Protein AF-A0A0H3CP61-F1 (afdb_monomer_lite)

pLDDT: mean 88.5, std 5.47, range [62.62, 92.81]

Sequence (76 aa):
MLIQPGREVTLMTAGDFWARTATAATRGQKIFAVLADGTIKTGAAGATISGAVETPFYAGSACDAGELVKISTWSK

Structure (mmCIF, N/CA/C/O backbone):
data_AF-A0A0H3CP61-F1
#
_entry.id   AF-A0A0H3CP61-F1
#
loop_
_atom_site.group_PDB
_atom_site.id
_atom_site.type_symbol
_atom_site.label_atom_id
_atom_site.label_alt_id
_atom_site.label_comp_id
_atom_site.label_asym_id
_atom_site.label_entity_id
_atom_site.label_seq_id
_atom_site.pdbx_PDB_ins_code
_atom_site.Cartn_x
_atom_site.Cartn_y
_atom_site.Cartn_z
_atom_site.occupancy
_atom_site.B_iso_or_equiv
_atom_site.auth_seq_id
_atom_site.auth_comp_id
_atom_site.auth_asym_id
_atom_site.auth_atom_id
_atom_site.pdbx_PDB_model_num
ATOM 1 N N . MET A 1 1 ? 1.784 -15.929 5.175 1.00 62.62 1 MET A N 1
ATOM 2 C CA . MET A 1 1 ? 1.615 -16.242 6.611 1.00 62.62 1 MET A CA 1
ATOM 3 C C . MET A 1 1 ? 0.124 -16.364 6.868 1.00 62.62 1 MET A C 1
ATOM 5 O O . MET A 1 1 ? -0.596 -15.473 6.446 1.00 62.62 1 MET A O 1
ATOM 9 N N . LEU A 1 2 ? -0.331 -17.451 7.492 1.00 79.75 2 LEU A N 1
ATOM 10 C CA . LEU A 1 2 ? -1.737 -17.648 7.856 1.00 79.75 2 LEU A CA 1
ATOM 11 C C . LEU A 1 2 ? -1.901 -17.366 9.353 1.00 79.75 2 LEU A C 1
ATOM 13 O O . LEU A 1 2 ? -1.241 -18.012 10.169 1.00 79.75 2 LEU A O 1
ATOM 17 N N . ILE A 1 3 ? -2.758 -16.408 9.712 1.00 81.88 3 ILE A N 1
ATOM 18 C CA . ILE A 1 3 ? -3.172 -16.203 11.105 1.00 81.88 3 ILE A CA 1
ATOM 19 C C . ILE A 1 3 ? -4.063 -17.386 11.489 1.00 81.88 3 ILE A C 1
ATOM 21 O O . ILE A 1 3 ? -5.035 -17.682 10.797 1.00 81.88 3 ILE A O 1
ATOM 25 N N . GLN A 1 4 ? -3.707 -18.093 12.561 1.00 88.50 4 GLN A N 1
ATOM 26 C CA . GLN A 1 4 ? -4.473 -19.255 13.008 1.00 88.50 4 GLN A CA 1
ATOM 27 C C . GLN A 1 4 ? -5.862 -18.824 13.506 1.00 88.50 4 GLN A C 1
ATOM 29 O O . GLN A 1 4 ? -5.956 -17.825 14.227 1.00 88.50 4 GLN A O 1
ATOM 34 N N . PRO A 1 5 ? -6.928 -19.571 13.171 1.00 89.12 5 PRO A N 1
ATOM 35 C CA . PRO A 1 5 ? -8.275 -19.245 13.621 1.00 89.12 5 PRO A CA 1
ATOM 36 C C . PRO A 1 5 ? -8.376 -19.303 15.153 1.00 89.12 5 PRO A C 1
ATOM 38 O O . PRO A 1 5 ? -7.703 -20.104 15.802 1.00 89.12 5 PRO A O 1
ATOM 41 N N . GLY A 1 6 ? -9.222 -18.446 15.730 1.00 92.81 6 GLY A N 1
ATOM 42 C CA . GLY A 1 6 ? -9.480 -18.410 17.176 1.00 92.81 6 GLY A CA 1
ATOM 43 C C . GLY A 1 6 ? -8.372 -17.781 18.026 1.00 92.81 6 GLY A C 1
ATOM 44 O O . GLY A 1 6 ? -8.415 -17.900 19.247 1.00 92.81 6 GLY A O 1
ATOM 45 N N . ARG A 1 7 ? -7.379 -17.123 17.413 1.00 89.50 7 ARG A N 1
ATOM 46 C CA . ARG A 1 7 ? -6.350 -16.364 18.135 1.00 89.50 7 ARG A CA 1
ATOM 47 C C . ARG A 1 7 ? -6.613 -14.870 18.062 1.00 89.50 7 ARG A C 1
ATOM 49 O O . ARG A 1 7 ? -6.951 -14.342 17.006 1.00 89.50 7 ARG A O 1
ATOM 56 N N . GLU A 1 8 ? -6.400 -14.202 19.186 1.00 90.06 8 GLU A N 1
ATOM 57 C CA . GLU A 1 8 ? -6.417 -12.747 19.270 1.00 90.06 8 GLU A CA 1
ATOM 58 C C . GLU A 1 8 ? -5.218 -12.161 18.517 1.00 90.06 8 GLU A C 1
ATOM 60 O O . GLU A 1 8 ? -4.112 -12.708 18.550 1.00 90.06 8 GLU A O 1
ATOM 65 N N . VAL A 1 9 ? -5.442 -11.044 17.826 1.00 87.69 9 VAL A N 1
ATOM 66 C CA . VAL A 1 9 ? -4.402 -10.314 17.099 1.00 87.69 9 VAL A CA 1
ATOM 67 C C . VAL A 1 9 ? -4.595 -8.825 17.334 1.00 87.69 9 VAL A C 1
ATOM 69 O O . VAL A 1 9 ? -5.692 -8.296 17.167 1.00 87.69 9 VAL A O 1
ATOM 72 N N . THR A 1 10 ? -3.512 -8.141 17.689 1.00 90.69 10 THR A N 1
ATOM 73 C CA . THR A 1 10 ? -3.501 -6.682 17.791 1.00 90.69 10 THR A CA 1
ATOM 74 C C . THR A 1 10 ? -3.484 -6.066 16.400 1.00 90.69 10 THR A C 1
ATOM 76 O O . THR A 1 10 ? -2.597 -6.349 15.594 1.00 90.69 10 THR A O 1
ATOM 79 N N . LEU A 1 11 ? -4.449 -5.191 16.126 1.00 87.88 11 LEU A N 1
ATOM 80 C CA . LEU A 1 11 ? -4.506 -4.431 14.883 1.00 87.88 11 LEU A CA 1
ATOM 81 C C . LEU A 1 11 ? -3.712 -3.131 15.021 1.00 87.88 11 LEU A C 1
ATOM 83 O O . LEU A 1 11 ? -3.895 -2.382 15.979 1.00 87.88 11 LEU A O 1
ATOM 87 N N . MET A 1 12 ? -2.859 -2.855 14.037 1.00 88.44 12 MET A N 1
ATOM 88 C CA . MET A 1 12 ? -2.085 -1.617 13.959 1.00 88.44 12 MET A CA 1
ATOM 89 C C . MET A 1 12 ? -2.750 -0.665 12.962 1.00 88.44 12 MET A C 1
ATOM 91 O O . MET A 1 12 ? -2.924 -1.012 11.796 1.00 88.44 12 MET A O 1
ATOM 95 N N . THR A 1 13 ? -3.122 0.534 13.409 1.00 87.12 13 THR A N 1
ATOM 96 C CA . THR A 1 13 ? -3.818 1.538 12.580 1.00 87.12 13 THR A CA 1
ATOM 97 C C . THR A 1 13 ? -2.890 2.612 12.010 1.00 87.12 13 THR A C 1
ATOM 99 O O . THR A 1 13 ? -3.260 3.285 11.049 1.00 87.12 13 THR A O 1
ATOM 102 N N . ALA A 1 14 ? -1.687 2.767 12.572 1.00 89.81 14 ALA A N 1
ATOM 103 C CA . ALA A 1 14 ? -0.676 3.735 12.152 1.00 89.81 14 ALA A CA 1
ATOM 104 C C . ALA A 1 14 ? 0.742 3.218 12.440 1.00 89.81 14 ALA A C 1
ATOM 106 O O . ALA A 1 14 ? 0.925 2.349 13.293 1.00 89.81 14 ALA A O 1
ATOM 107 N N . GLY A 1 15 ? 1.742 3.756 11.737 1.00 90.81 15 GLY A N 1
ATOM 108 C CA . GLY A 1 15 ? 3.148 3.375 11.890 1.00 90.81 15 GLY A CA 1
ATOM 109 C C . GLY A 1 15 ? 3.891 3.216 10.565 1.00 90.81 15 GLY A C 1
ATOM 110 O O . GLY A 1 15 ? 3.361 3.538 9.498 1.00 90.81 15 GLY A O 1
ATOM 111 N N . ASP A 1 16 ? 5.116 2.701 10.667 1.00 92.06 16 ASP A N 1
ATOM 112 C CA . ASP A 1 16 ? 5.974 2.341 9.540 1.00 92.06 16 ASP A CA 1
ATOM 113 C C . ASP A 1 16 ? 6.116 0.821 9.465 1.00 92.06 16 ASP A C 1
ATOM 115 O O . ASP A 1 16 ? 6.559 0.177 10.419 1.00 92.06 16 ASP A O 1
ATOM 119 N N . PHE A 1 17 ? 5.753 0.242 8.325 1.00 91.06 17 PHE A N 1
ATOM 120 C CA . PHE A 1 17 ? 5.759 -1.205 8.132 1.00 91.06 17 PHE A CA 1
ATOM 121 C C . PHE A 1 17 ? 6.348 -1.580 6.779 1.00 91.06 17 PHE A C 1
ATOM 123 O O . PHE A 1 17 ? 6.374 -0.785 5.842 1.00 91.06 17 PHE A O 1
ATOM 130 N N . TRP A 1 18 ? 6.788 -2.828 6.665 1.00 91.44 18 TRP A N 1
ATOM 131 C CA . TRP A 1 18 ? 7.075 -3.440 5.376 1.00 91.44 18 TRP A CA 1
ATOM 132 C C . TRP A 1 18 ? 5.868 -4.253 4.930 1.00 91.44 18 TRP A C 1
ATOM 134 O O . TRP A 1 18 ? 5.374 -5.094 5.682 1.00 91.44 18 TRP A O 1
ATOM 144 N N . ALA A 1 19 ? 5.408 -4.022 3.706 1.00 90.75 19 ALA A N 1
ATOM 145 C CA . ALA A 1 19 ? 4.285 -4.738 3.122 1.00 90.75 19 ALA A CA 1
ATOM 146 C C . ALA A 1 19 ? 4.624 -5.189 1.701 1.00 90.75 19 ALA A C 1
ATOM 148 O O . ALA A 1 19 ? 5.392 -4.537 1.000 1.00 90.75 19 ALA A O 1
ATOM 149 N N . ARG A 1 20 ? 4.067 -6.324 1.274 1.00 91.19 20 ARG A N 1
ATOM 150 C CA . ARG A 1 20 ? 4.282 -6.850 -0.077 1.00 91.19 20 ARG A CA 1
ATOM 151 C C . ARG A 1 20 ? 3.212 -6.314 -1.017 1.00 91.19 20 ARG A C 1
ATOM 153 O O . ARG A 1 20 ? 2.031 -6.537 -0.754 1.00 91.19 20 ARG A O 1
ATOM 160 N N . THR A 1 21 ? 3.603 -5.650 -2.099 1.00 90.19 21 THR A N 1
ATOM 161 C CA . THR A 1 21 ? 2.651 -5.069 -3.056 1.00 90.19 21 THR A CA 1
ATOM 162 C C . THR A 1 21 ? 2.400 -5.993 -4.234 1.00 90.19 21 THR A C 1
ATOM 164 O O . THR A 1 21 ? 3.303 -6.665 -4.722 1.00 90.19 21 THR A O 1
ATOM 167 N N . ALA A 1 22 ? 1.161 -6.029 -4.722 1.00 88.81 22 ALA A N 1
ATOM 168 C CA . ALA A 1 22 ? 0.818 -6.728 -5.961 1.00 88.81 22 ALA A CA 1
ATOM 169 C C . ALA A 1 22 ? 1.150 -5.897 -7.217 1.00 88.81 22 ALA A C 1
ATOM 171 O O . ALA A 1 22 ? 1.189 -6.428 -8.322 1.00 88.81 22 ALA A O 1
ATOM 172 N N . THR A 1 23 ? 1.378 -4.593 -7.053 1.00 88.94 23 THR A N 1
ATOM 173 C CA . THR A 1 23 ? 1.688 -3.629 -8.117 1.00 88.94 23 THR A CA 1
ATOM 174 C C . THR A 1 23 ? 3.010 -2.928 -7.832 1.00 88.94 23 THR A C 1
ATOM 176 O O . THR A 1 23 ? 3.424 -2.838 -6.675 1.00 88.94 23 THR A O 1
ATOM 179 N N . ALA A 1 24 ? 3.659 -2.408 -8.876 1.00 89.44 24 ALA A N 1
ATOM 180 C CA . ALA A 1 24 ? 4.835 -1.563 -8.708 1.00 89.44 24 ALA A CA 1
ATOM 181 C C . ALA A 1 24 ? 4.464 -0.307 -7.905 1.00 89.44 24 ALA A C 1
ATOM 183 O O . ALA A 1 24 ? 3.461 0.355 -8.192 1.00 89.44 24 ALA A O 1
ATOM 184 N N . ALA A 1 25 ? 5.257 -0.001 -6.885 1.00 90.0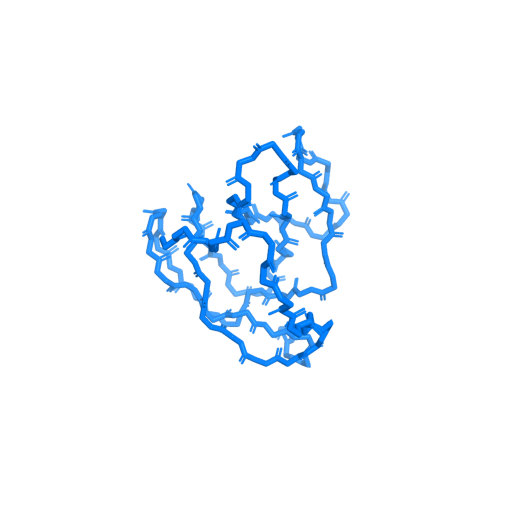6 25 ALA A N 1
ATOM 185 C CA . ALA A 1 25 ? 5.045 1.144 -6.018 1.00 90.06 25 ALA A CA 1
ATOM 186 C C . ALA A 1 25 ? 6.029 2.253 -6.373 1.00 90.06 25 ALA A C 1
ATOM 188 O O . ALA A 1 25 ? 7.230 2.017 -6.505 1.00 90.06 25 ALA A O 1
ATOM 189 N N . THR A 1 26 ? 5.534 3.483 -6.462 1.00 90.31 26 THR A N 1
ATOM 190 C CA . THR A 1 26 ? 6.373 4.681 -6.437 1.00 90.31 26 THR A CA 1
ATOM 191 C C . THR A 1 26 ? 6.150 5.436 -5.138 1.00 90.31 26 THR A C 1
ATOM 193 O O . THR A 1 26 ? 5.067 5.408 -4.547 1.00 90.31 26 THR A O 1
ATOM 196 N N . ARG A 1 27 ? 7.200 6.108 -4.661 1.00 90.12 27 ARG A N 1
ATOM 197 C CA . ARG A 1 27 ? 7.123 6.873 -3.417 1.00 90.12 27 ARG A CA 1
ATOM 198 C C . ARG A 1 27 ? 6.034 7.952 -3.519 1.00 90.12 27 ARG A C 1
ATOM 200 O O . ARG A 1 27 ? 5.952 8.649 -4.527 1.00 90.12 27 ARG A O 1
ATOM 207 N N . GLY A 1 28 ? 5.218 8.077 -2.474 1.00 87.19 28 GLY A N 1
ATOM 208 C CA . GLY A 1 28 ? 4.111 9.033 -2.380 1.00 87.19 28 GLY A CA 1
ATOM 209 C C . GLY A 1 28 ? 2.771 8.531 -2.921 1.00 87.19 28 GLY A C 1
ATOM 210 O O . GLY A 1 28 ? 1.755 9.209 -2.762 1.00 87.19 28 GLY A O 1
ATOM 211 N N . GLN A 1 29 ? 2.724 7.333 -3.511 1.00 90.75 29 GLN A N 1
ATOM 212 C CA . GLN A 1 29 ? 1.458 6.688 -3.862 1.00 90.75 29 GLN A CA 1
ATOM 213 C C . GLN A 1 29 ? 0.667 6.267 -2.624 1.00 90.75 29 GLN A C 1
ATOM 215 O O . GLN A 1 29 ? 1.226 5.959 -1.569 1.00 90.75 29 GLN A O 1
ATOM 220 N N . LYS A 1 30 ? -0.656 6.208 -2.779 1.00 92.50 30 LYS A N 1
ATOM 221 C CA . LYS A 1 30 ? -1.555 5.651 -1.774 1.00 92.50 30 LYS A CA 1
ATOM 222 C C . LYS A 1 30 ? -1.521 4.134 -1.795 1.00 92.50 30 LYS A C 1
ATOM 224 O O . LYS A 1 30 ? -1.423 3.516 -2.857 1.00 92.50 30 LYS A O 1
ATOM 229 N N . ILE A 1 31 ? -1.649 3.554 -0.606 1.00 91.81 31 ILE A N 1
ATOM 230 C CA . ILE A 1 31 ? -1.811 2.116 -0.425 1.00 91.81 31 ILE A CA 1
ATOM 231 C C . ILE A 1 31 ? -3.300 1.784 -0.367 1.00 91.81 31 ILE A C 1
ATOM 233 O O . ILE A 1 31 ? -4.056 2.361 0.419 1.00 91.81 31 ILE A O 1
ATOM 237 N N . PHE A 1 32 ? -3.701 0.816 -1.178 1.00 92.81 32 PHE A N 1
ATOM 238 C CA . PHE A 1 32 ? -5.048 0.280 -1.252 1.00 92.81 32 PHE A CA 1
ATOM 239 C C . PHE A 1 32 ? -5.046 -1.164 -0.760 1.00 92.81 32 PHE A C 1
ATOM 241 O O . PHE A 1 32 ? -4.254 -1.973 -1.238 1.00 92.81 32 PHE A O 1
ATOM 248 N N . ALA A 1 33 ? -5.932 -1.498 0.174 1.00 91.75 33 ALA A N 1
ATOM 249 C CA . ALA A 1 33 ? -6.075 -2.856 0.692 1.00 91.75 33 ALA A CA 1
ATOM 250 C C . ALA A 1 33 ? -7.185 -3.598 -0.058 1.00 91.75 33 ALA A C 1
ATOM 252 O O . ALA A 1 33 ? -8.304 -3.095 -0.170 1.00 91.75 33 ALA A O 1
ATOM 253 N N . VAL A 1 34 ? -6.887 -4.795 -0.561 1.00 92.75 34 VAL A N 1
ATOM 254 C CA . VAL A 1 34 ? -7.861 -5.675 -1.212 1.00 92.75 34 VAL A CA 1
ATOM 255 C C . VAL A 1 34 ? -8.557 -6.516 -0.144 1.00 92.75 34 VAL A C 1
ATOM 257 O O . VAL A 1 34 ? -7.925 -7.317 0.542 1.00 92.75 34 VAL A O 1
ATOM 260 N N . LEU A 1 35 ? -9.874 -6.352 0.003 1.00 87.94 35 LEU A N 1
ATOM 261 C CA . LEU A 1 35 ? -10.642 -7.017 1.069 1.00 87.94 35 LEU A CA 1
ATOM 262 C C . LEU A 1 35 ? -10.829 -8.525 0.841 1.00 87.94 35 LEU A C 1
ATOM 264 O O . LEU A 1 35 ? -11.100 -9.256 1.788 1.00 87.94 35 LEU A O 1
ATOM 268 N N . ALA A 1 36 ? -10.702 -8.986 -0.406 1.00 89.12 36 ALA A N 1
ATOM 269 C CA . ALA A 1 36 ? -10.935 -10.380 -0.772 1.00 89.12 36 ALA A CA 1
ATOM 270 C C . ALA A 1 36 ? -9.753 -11.306 -0.438 1.00 89.12 36 ALA A C 1
ATOM 272 O O . ALA A 1 36 ? -9.970 -12.453 -0.061 1.00 89.12 36 ALA A O 1
ATOM 273 N N . ASP A 1 37 ? -8.515 -10.823 -0.586 1.00 86.50 37 ASP A N 1
ATOM 274 C CA . ASP A 1 37 ? -7.301 -11.644 -0.473 1.00 86.50 37 ASP A CA 1
ATOM 275 C C . ASP A 1 37 ? -6.241 -11.072 0.488 1.00 86.50 37 ASP A C 1
ATOM 277 O O . ASP A 1 37 ? -5.239 -11.731 0.766 1.00 86.50 37 ASP A O 1
ATOM 281 N N . GLY A 1 38 ? -6.456 -9.865 1.025 1.00 85.25 38 GLY A N 1
ATOM 282 C CA . GLY A 1 38 ? -5.527 -9.202 1.940 1.00 85.25 38 GLY A CA 1
ATOM 283 C C . GLY A 1 38 ? -4.252 -8.675 1.276 1.00 85.25 38 GLY A C 1
ATOM 284 O O . GLY A 1 38 ? -3.333 -8.254 1.981 1.00 85.25 38 GLY A O 1
ATOM 285 N N . THR A 1 39 ? -4.164 -8.687 -0.057 1.00 89.81 39 THR A N 1
ATOM 286 C CA . THR A 1 39 ? -3.058 -8.053 -0.782 1.00 89.81 39 THR A CA 1
ATOM 287 C C . THR A 1 39 ? -3.191 -6.535 -0.756 1.00 89.81 39 THR A C 1
ATOM 289 O O . THR A 1 39 ? -4.273 -5.979 -0.545 1.00 89.81 39 THR A O 1
ATOM 292 N N . ILE A 1 40 ? -2.076 -5.841 -0.986 1.00 91.50 40 ILE A N 1
ATOM 293 C CA . ILE A 1 40 ? -2.091 -4.392 -1.167 1.00 91.50 40 ILE A CA 1
ATOM 294 C C . ILE A 1 40 ? -1.723 -4.016 -2.600 1.00 91.50 40 ILE A C 1
ATOM 296 O O . ILE A 1 40 ? -0.853 -4.621 -3.232 1.00 91.50 40 ILE A O 1
ATOM 300 N N . LYS A 1 41 ? -2.395 -2.987 -3.102 1.00 91.44 41 LYS A N 1
ATOM 301 C CA . LYS A 1 41 ? -2.135 -2.339 -4.385 1.00 91.44 41 LYS A CA 1
ATOM 302 C C . LYS A 1 41 ? -1.739 -0.891 -4.141 1.00 91.44 41 LYS A C 1
ATOM 304 O O . LYS A 1 41 ? -2.042 -0.314 -3.100 1.00 91.44 41 LYS A O 1
ATOM 309 N N . THR A 1 42 ? -1.065 -0.304 -5.110 1.00 91.25 42 THR A N 1
ATOM 310 C CA . THR A 1 42 ? -0.622 1.087 -5.086 1.00 91.25 42 THR A CA 1
ATOM 311 C C . THR A 1 42 ? -1.330 1.878 -6.173 1.00 91.25 42 THR A C 1
ATOM 313 O O . THR A 1 42 ? -1.662 1.351 -7.235 1.00 91.25 42 THR A O 1
ATOM 316 N N . GLY A 1 43 ? -1.599 3.151 -5.899 1.00 88.81 43 GLY A N 1
ATOM 317 C CA . GLY A 1 43 ? -2.271 4.034 -6.846 1.00 88.81 43 GLY A CA 1
ATOM 318 C C . GLY A 1 43 ? -2.145 5.503 -6.470 1.00 88.81 43 GLY A C 1
ATOM 319 O O . GLY A 1 43 ? -1.569 5.8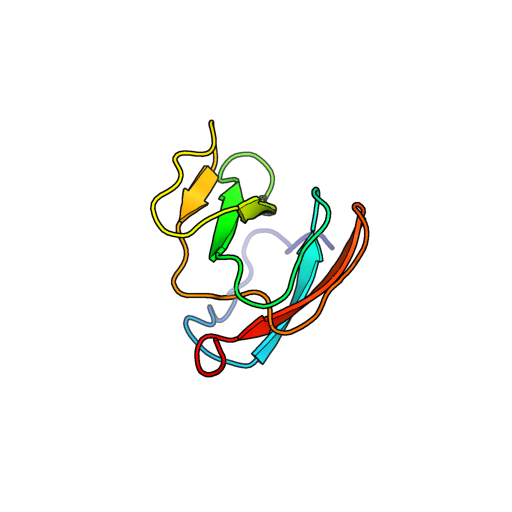55 -5.439 1.00 88.81 43 GLY A O 1
ATOM 320 N N . ALA A 1 44 ? -2.687 6.379 -7.314 1.00 88.19 44 ALA A N 1
ATOM 321 C CA . ALA A 1 44 ? -2.807 7.794 -6.979 1.00 88.19 44 ALA A CA 1
ATOM 322 C C . ALA A 1 44 ? -3.799 7.993 -5.817 1.00 88.19 44 ALA A C 1
ATOM 324 O O . ALA A 1 44 ? -4.742 7.218 -5.657 1.00 88.19 44 ALA A O 1
ATOM 325 N N . ALA A 1 45 ? -3.591 9.030 -5.005 1.00 85.50 45 ALA A N 1
ATOM 326 C CA . ALA A 1 45 ? -4.539 9.381 -3.949 1.00 85.50 45 ALA A CA 1
ATOM 327 C C . ALA A 1 45 ? -5.910 9.738 -4.546 1.00 85.50 45 ALA A C 1
ATOM 329 O O . ALA A 1 45 ? -5.972 10.464 -5.540 1.00 85.50 45 ALA A O 1
ATOM 330 N N . GLY A 1 46 ? -6.996 9.213 -3.970 1.00 84.69 46 GLY A N 1
ATOM 331 C CA . GLY A 1 46 ? -8.351 9.370 -4.504 1.00 84.69 46 GLY A CA 1
ATOM 332 C C . GLY A 1 46 ? -8.661 8.515 -5.739 1.00 84.69 46 GLY A C 1
ATOM 333 O O . GLY A 1 46 ? -9.747 8.637 -6.306 1.00 84.69 46 GLY A O 1
ATOM 334 N N . ALA A 1 47 ? -7.740 7.651 -6.183 1.00 85.88 47 ALA A N 1
ATOM 335 C CA . ALA A 1 47 ? -8.028 6.703 -7.254 1.00 85.88 47 ALA A CA 1
ATOM 336 C C . ALA A 1 47 ? -8.995 5.615 -6.770 1.00 85.88 47 ALA A C 1
ATOM 338 O O . ALA A 1 47 ? -8.901 5.126 -5.650 1.00 85.88 47 ALA A O 1
ATOM 339 N N . THR A 1 48 ? -9.903 5.177 -7.640 1.00 84.94 48 THR A N 1
ATOM 340 C CA . THR A 1 48 ? -10.750 4.012 -7.358 1.00 84.94 48 THR A CA 1
ATOM 341 C C . THR A 1 48 ? -10.110 2.771 -7.969 1.00 84.94 48 THR A C 1
ATOM 343 O O . THR A 1 48 ? -10.038 2.644 -9.190 1.00 84.94 48 THR A O 1
ATOM 346 N N . ILE A 1 49 ? -9.647 1.847 -7.127 1.00 83.31 49 ILE A N 1
ATOM 347 C CA . ILE A 1 49 ? -9.116 0.550 -7.560 1.00 83.31 49 ILE A CA 1
ATOM 348 C C . ILE A 1 49 ? -10.176 -0.516 -7.283 1.00 83.31 49 ILE A C 1
ATOM 350 O O . ILE A 1 49 ? -10.581 -0.713 -6.140 1.00 83.31 49 ILE A O 1
ATOM 354 N N . SER A 1 50 ? -10.625 -1.219 -8.327 1.00 84.50 50 SER A N 1
ATOM 355 C CA . SER A 1 50 ? -11.652 -2.258 -8.188 1.00 84.50 50 SER A CA 1
ATOM 356 C C . SER A 1 50 ? -11.247 -3.318 -7.157 1.00 84.50 50 SER A C 1
ATOM 358 O O . SER A 1 50 ? -10.141 -3.870 -7.211 1.00 84.50 50 SER A O 1
ATOM 360 N N . GLY A 1 51 ? -12.150 -3.580 -6.210 1.00 85.06 51 GLY A N 1
ATOM 361 C CA . GLY A 1 51 ? -11.947 -4.544 -5.128 1.00 85.06 51 GLY A CA 1
ATOM 362 C C . GLY A 1 51 ? -10.955 -4.104 -4.048 1.00 85.06 51 GLY A C 1
ATOM 363 O O . GLY A 1 51 ? -10.602 -4.927 -3.204 1.00 85.06 51 GLY A O 1
ATOM 364 N N . ALA A 1 52 ? -10.501 -2.847 -4.054 1.00 89.56 52 ALA A N 1
ATOM 365 C CA . ALA A 1 52 ? -9.571 -2.325 -3.063 1.00 89.56 52 ALA A CA 1
ATOM 366 C C . ALA A 1 52 ? -10.072 -1.020 -2.429 1.00 89.56 52 ALA A C 1
ATOM 368 O O . ALA A 1 52 ? -10.746 -0.215 -3.068 1.00 89.56 52 ALA A O 1
ATOM 369 N N . VAL A 1 53 ? -9.727 -0.813 -1.159 1.00 90.50 53 VAL A N 1
ATOM 370 C CA . VAL A 1 53 ? -10.118 0.362 -0.370 1.00 90.50 53 VAL A CA 1
ATOM 371 C C . VAL A 1 53 ? -8.890 1.206 -0.069 1.00 90.50 53 VAL A C 1
ATOM 373 O O . VAL A 1 53 ? -7.846 0.670 0.304 1.00 90.50 53 VAL A O 1
ATOM 376 N N . GLU A 1 54 ? -9.013 2.524 -0.226 1.00 90.56 54 GLU A N 1
ATOM 377 C CA . GLU A 1 54 ? -7.941 3.460 0.110 1.00 90.56 54 GLU A CA 1
ATOM 378 C C . GLU A 1 54 ? -7.668 3.440 1.618 1.00 90.56 54 GLU A C 1
ATOM 380 O O . GLU A 1 54 ? -8.573 3.595 2.438 1.00 90.56 54 GLU A O 1
ATOM 385 N N . THR A 1 55 ? -6.406 3.255 1.993 1.00 91.06 55 THR A N 1
ATOM 386 C CA . THR A 1 55 ? -5.975 3.231 3.398 1.00 91.06 55 THR A CA 1
ATOM 387 C C . THR A 1 55 ? -5.265 4.535 3.754 1.00 91.06 55 THR A C 1
ATOM 389 O O . THR A 1 55 ? -4.817 5.240 2.851 1.00 91.06 55 THR A O 1
ATOM 392 N N . PRO A 1 56 ? -5.084 4.897 5.039 1.00 89.88 56 PRO A N 1
ATOM 393 C CA . PRO A 1 56 ? -4.312 6.082 5.425 1.00 89.88 56 PRO A CA 1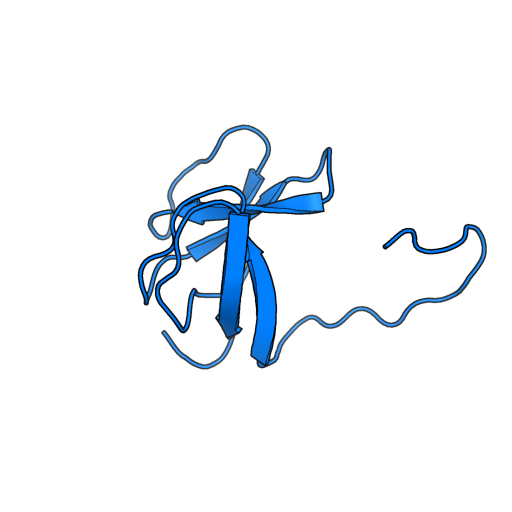
ATOM 394 C C . PRO A 1 56 ? -2.816 6.005 5.060 1.00 89.88 56 PRO A C 1
ATOM 396 O O . PRO A 1 56 ? -2.170 7.050 5.018 1.00 89.88 56 PRO A O 1
ATOM 399 N N . PHE A 1 57 ? -2.287 4.827 4.720 1.00 91.12 57 PHE A N 1
ATOM 400 C CA . PHE A 1 57 ? -0.870 4.599 4.432 1.00 91.12 57 PHE A CA 1
ATOM 401 C C . PHE A 1 57 ? -0.429 5.096 3.049 1.00 91.12 57 PHE A C 1
ATOM 403 O O . PHE A 1 57 ? -1.173 5.017 2.069 1.00 91.12 57 PHE A O 1
ATOM 410 N N . TYR A 1 58 ? 0.822 5.543 2.974 1.00 92.69 58 TYR A N 1
ATOM 411 C CA . TYR A 1 58 ? 1.524 5.945 1.757 1.00 92.69 58 TYR A CA 1
ATOM 412 C C . TYR A 1 58 ? 2.745 5.057 1.520 1.00 92.69 58 TYR A C 1
ATOM 414 O O . TYR A 1 58 ? 3.334 4.531 2.465 1.00 92.69 58 TYR A O 1
ATOM 422 N N . ALA A 1 59 ? 3.144 4.907 0.259 1.00 91.88 59 ALA A N 1
ATOM 423 C CA . ALA A 1 59 ? 4.385 4.248 -0.122 1.00 91.88 59 ALA A CA 1
ATOM 424 C C . ALA A 1 59 ? 5.594 5.141 0.215 1.00 91.88 59 ALA A C 1
ATOM 426 O O . ALA A 1 59 ? 5.800 6.192 -0.388 1.00 91.88 59 ALA A O 1
ATOM 427 N N . GLY A 1 60 ? 6.415 4.706 1.169 1.00 90.25 60 GLY A N 1
ATOM 428 C CA . GLY A 1 60 ? 7.653 5.366 1.593 1.00 90.25 60 GLY A CA 1
ATOM 429 C C . GLY A 1 60 ? 8.890 4.978 0.772 1.00 90.25 60 GLY A C 1
ATOM 430 O O . GLY A 1 60 ? 9.927 5.628 0.888 1.00 90.25 60 GLY A O 1
ATOM 431 N N . SER A 1 61 ? 8.805 3.945 -0.070 1.00 90.06 61 SER A N 1
ATOM 432 C CA . SER A 1 61 ? 9.866 3.531 -0.999 1.00 90.06 61 SER A CA 1
ATOM 433 C C . SER A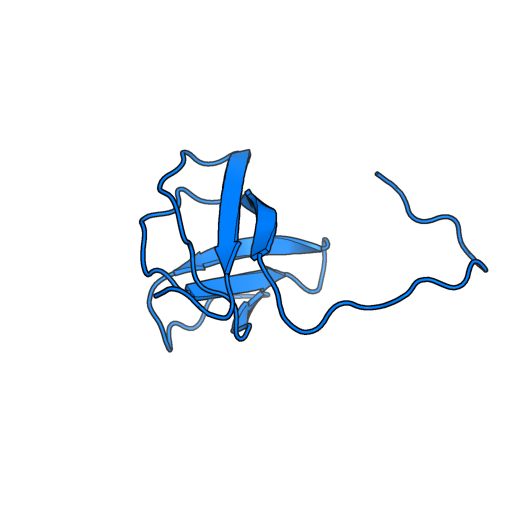 1 61 ? 9.290 3.136 -2.359 1.00 90.06 61 SER A C 1
ATOM 435 O O . SER A 1 61 ? 8.094 2.875 -2.470 1.00 90.06 61 SER A O 1
ATOM 437 N N . ALA A 1 62 ? 10.139 3.093 -3.387 1.00 91.25 62 ALA A N 1
ATOM 438 C CA . ALA A 1 62 ? 9.788 2.468 -4.658 1.00 91.25 62 ALA A CA 1
ATOM 439 C C . ALA A 1 62 ? 10.079 0.960 -4.605 1.00 91.25 62 ALA A C 1
ATOM 441 O O . ALA A 1 62 ? 11.005 0.552 -3.900 1.00 91.25 62 ALA A O 1
ATOM 442 N N . CYS A 1 63 ? 9.296 0.155 -5.320 1.00 90.69 63 CYS A N 1
ATOM 443 C CA . CYS A 1 63 ? 9.549 -1.275 -5.509 1.00 90.69 63 CYS A CA 1
ATOM 444 C C . CYS A 1 63 ? 8.842 -1.797 -6.764 1.00 90.69 63 CYS A C 1
ATOM 446 O O . CYS A 1 63 ? 7.871 -1.189 -7.234 1.00 90.69 63 CYS A O 1
ATOM 448 N N . ASP A 1 64 ? 9.287 -2.946 -7.264 1.00 91.94 64 ASP A N 1
ATOM 449 C CA . ASP A 1 64 ? 8.584 -3.657 -8.328 1.00 91.94 64 ASP A CA 1
ATOM 450 C C . ASP A 1 64 ? 7.380 -4.447 -7.784 1.00 91.94 64 ASP A C 1
ATOM 452 O O . ASP A 1 64 ? 7.157 -4.579 -6.575 1.00 91.94 64 ASP A O 1
ATOM 456 N N . ALA A 1 65 ? 6.547 -4.957 -8.693 1.00 91.00 65 ALA A N 1
ATOM 457 C CA . ALA A 1 65 ? 5.404 -5.784 -8.321 1.00 91.00 65 ALA A CA 1
ATOM 458 C C . ALA A 1 65 ? 5.870 -7.098 -7.669 1.00 91.00 65 ALA A C 1
ATOM 460 O O . ALA A 1 65 ? 6.703 -7.818 -8.211 1.00 91.00 65 ALA A O 1
ATOM 461 N N . GLY A 1 66 ? 5.292 -7.440 -6.518 1.00 88.94 66 GLY A N 1
ATOM 462 C CA . GLY A 1 66 ? 5.631 -8.639 -5.749 1.00 88.94 66 GLY A CA 1
ATOM 463 C C . GLY A 1 66 ? 6.747 -8.440 -4.721 1.00 88.94 66 GLY A C 1
ATOM 464 O O . GLY A 1 66 ? 6.995 -9.349 -3.919 1.00 88.94 66 GLY A O 1
ATOM 465 N N . GLU A 1 67 ? 7.379 -7.266 -4.701 1.00 92.06 67 GLU A N 1
ATOM 466 C CA . GLU A 1 67 ? 8.435 -6.912 -3.756 1.00 92.06 67 GLU A CA 1
ATOM 467 C C . GLU A 1 67 ? 7.894 -6.275 -2.467 1.00 92.06 67 GLU A C 1
ATOM 469 O O . GLU A 1 67 ? 6.691 -6.061 -2.283 1.00 92.06 67 GLU A O 1
ATOM 474 N N . LEU A 1 68 ? 8.805 -6.024 -1.524 1.00 90.69 68 LEU A N 1
ATOM 475 C CA . LEU A 1 68 ? 8.499 -5.34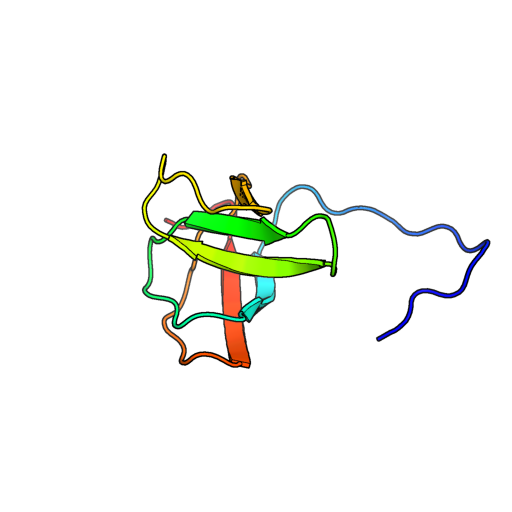7 -0.271 1.00 90.69 68 LEU A CA 1
ATOM 476 C C . LEU A 1 68 ? 8.632 -3.831 -0.439 1.00 90.69 68 LEU A C 1
ATOM 478 O O . LEU A 1 68 ? 9.693 -3.323 -0.794 1.00 90.69 68 LEU A O 1
ATOM 482 N N . VAL A 1 69 ? 7.571 -3.114 -0.081 1.00 92.56 69 VAL A N 1
ATOM 483 C CA . VAL A 1 69 ? 7.542 -1.657 0.017 1.00 92.56 69 VAL A CA 1
ATOM 484 C C . VAL A 1 69 ? 7.507 -1.235 1.484 1.00 92.56 69 VAL A C 1
ATOM 486 O O . VAL A 1 69 ? 6.867 -1.883 2.318 1.00 92.56 69 VAL A O 1
ATOM 489 N N . LYS A 1 70 ? 8.160 -0.119 1.810 1.00 92.75 70 LYS A N 1
ATOM 490 C CA . LYS A 1 70 ? 7.926 0.575 3.080 1.00 92.75 70 LYS A CA 1
ATOM 491 C C . LYS A 1 70 ? 6.611 1.336 2.975 1.00 92.75 70 LYS A C 1
ATOM 493 O O . LYS A 1 70 ? 6.447 2.122 2.045 1.00 92.75 70 LYS A O 1
ATOM 498 N N . ILE A 1 71 ? 5.702 1.138 3.919 1.00 92.69 71 ILE A N 1
ATOM 499 C CA . ILE A 1 71 ? 4.469 1.915 4.048 1.00 92.69 71 ILE A CA 1
ATOM 500 C C . ILE A 1 71 ? 4.519 2.756 5.317 1.00 92.69 71 ILE A C 1
ATOM 502 O O . ILE A 1 71 ? 5.000 2.283 6.344 1.00 92.69 71 ILE A O 1
ATOM 506 N N . SER A 1 72 ? 4.026 3.988 5.240 1.00 92.81 72 SER A N 1
ATOM 507 C CA . SER A 1 72 ? 4.033 4.937 6.353 1.00 92.81 72 SER A CA 1
ATOM 508 C C . SER A 1 72 ? 2.714 5.691 6.436 1.00 92.81 72 SER A C 1
ATOM 510 O O . SER A 1 72 ? 2.153 6.089 5.414 1.00 92.81 72 SER A O 1
ATOM 512 N N . THR A 1 73 ? 2.222 5.935 7.648 1.00 90.31 73 THR A N 1
ATOM 513 C CA . THR A 1 73 ? 1.175 6.946 7.887 1.00 90.31 73 THR A CA 1
ATOM 514 C C . THR A 1 73 ? 1.737 8.348 8.108 1.00 90.31 73 THR A C 1
ATOM 516 O O . THR A 1 73 ? 0.981 9.316 8.078 1.00 90.31 73 THR A O 1
ATOM 519 N N . TRP A 1 74 ? 3.044 8.467 8.347 1.00 83.19 74 TRP A N 1
ATOM 520 C CA . TRP A 1 74 ? 3.701 9.712 8.754 1.00 83.19 74 TRP A CA 1
ATOM 521 C C . TRP A 1 74 ? 4.439 10.389 7.603 1.00 83.19 74 TRP A C 1
ATOM 523 O O . TRP A 1 74 ? 4.469 11.615 7.520 1.00 83.19 74 TRP A O 1
ATOM 533 N N . SER A 1 75 ? 5.008 9.592 6.700 1.00 70.19 75 SER A N 1
ATOM 534 C CA . SER A 1 75 ? 5.789 10.073 5.565 1.00 70.19 75 SER A CA 1
ATOM 535 C C . SER A 1 75 ? 4.984 9.965 4.275 1.00 70.19 75 SER A C 1
ATOM 537 O O . SER A 1 75 ? 4.530 8.877 3.919 1.00 70.19 75 SER A O 1
ATOM 539 N N . LYS A 1 76 ? 4.831 11.097 3.582 1.00 63.44 76 LYS A N 1
ATOM 540 C CA . LYS A 1 76 ? 4.340 11.165 2.201 1.00 63.44 76 LYS A CA 1
ATOM 541 C C . LYS A 1 76 ? 5.516 11.148 1.216 1.00 63.44 76 LYS A C 1
ATOM 543 O O . LYS A 1 76 ? 6.629 11.623 1.566 1.00 63.44 76 LYS A O 1
#

Organism: Enterobacter cloacae subsp. cloacae (strain ATCC 13047 / DSM 30054 / NBRC 13535 / NCTC 10005 / WDCM 00083 / NCDC 279-56) (NCBI:txid716541)

InterPro domains:
  IPR056914 XM1 gp53 minor capsid protein-like [PF23982] (1-72)

Secondary structure (DSSP, 8-state):
-PPPTT---PPP-SSEEEEEBSS-B-TTPEEEEETTT--EEEE-TT---TTEEEEEEEE-S-B-TTSEEEEESS--

Radius of gyration: 12.39 Å; chains: 1; bounding box: 22×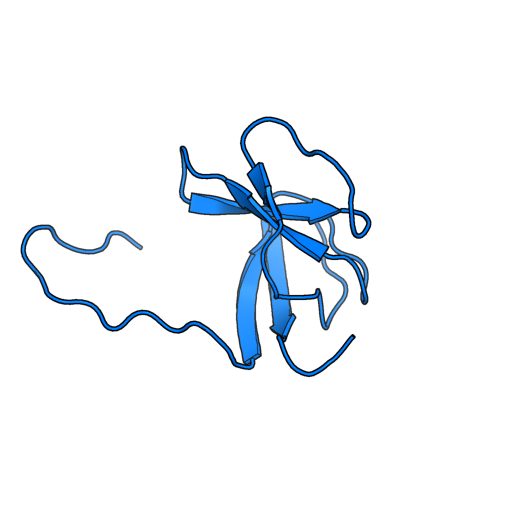30×28 Å

Foldseek 3Di:
DDDDPPDDDDDDQFDKDKFAAQAWADFFWWWWAQPPPRHIYTDHPPDDDPRTHTGLWTFHHTDGGRDITIIHNVGD